Protein AF-A0A2S8NRY7-F1 (afdb_monomer)

Nearest PDB structures (foldseek):
  1io0-assembly1_A  TM=5.310E-01  e=4.171E+00  Gallus gallus
  6a0l-assembly1_A-2  TM=5.490E-01  e=9.210E+00  Arthrobacter globiformis
  8f8t-assembly1_T  TM=4.630E-01  e=6.198E+00  Homo sapiens
  5ey4-assembly1_A  TM=3.383E-01  e=2.628E+00  Homo sapiens

Foldseek 3Di:
DVVVVVFDWDADPVQGWIATPVRDIDGDDDLPDPDLVVSLVSLVCVVVDPAAEAEQDPVVPDDPVSVVSNCVSCVPDPRYDYHDD

Mean predicted aligned error: 6.36 Å

Radius of gyration: 14.06 Å; Cα contacts (8 Å, |Δi|>4): 84; chains: 1; bounding box: 37×27×26 Å

Secondary structure (DSSP, 8-state):
-GGGGT--EEEETTTTEEEETTS-EEE---S--SSHHHHHHHTTTGGGSS-EEEEESSGGGS-HHHHHHHHHHHTT-SSEEEEE-

pLDDT: mean 80.97, std 7.54, range [57.0, 92.38]

Sequence (85 aa):
MLDENNIPYTINLSNFTFTLSNGSKIYCKGLHSPSRKEKLKAFSDLNKYKLVIDWREECDQFQQKDLSDLEFAIRGYQNKITINT

Structure (mmCIF, N/CA/C/O backbone):
data_AF-A0A2S8NRY7-F1
#
_entry.id   AF-A0A2S8NRY7-F1
#
loop_
_atom_site.group_PDB
_atom_site.id
_atom_site.type_symbol
_atom_site.label_atom_id
_atom_site.label_alt_id
_atom_site.label_comp_id
_atom_site.label_asym_id
_atom_site.label_entity_id
_atom_site.label_seq_id
_atom_site.pdbx_PDB_ins_code
_atom_site.Cartn_x
_atom_site.Cartn_y
_atom_site.Cartn_z
_atom_site.occupancy
_atom_site.B_iso_or_equiv
_atom_site.auth_seq_id
_atom_site.auth_comp_id
_atom_site.auth_asym_id
_atom_site.auth_atom_id
_atom_site.pdbx_PDB_model_num
ATOM 1 N N . MET A 1 1 ? -12.580 0.919 -15.720 1.00 57.00 1 MET A N 1
ATOM 2 C CA . MET A 1 1 ? -12.244 2.119 -14.909 1.00 57.00 1 MET A CA 1
ATOM 3 C C . MET A 1 1 ? -13.296 2.333 -13.816 1.00 57.00 1 MET A C 1
ATOM 5 O O . MET A 1 1 ? -14.424 1.886 -13.984 1.00 57.00 1 MET A O 1
ATOM 9 N N . LEU A 1 2 ? -12.955 2.963 -12.681 1.00 58.75 2 LEU A N 1
ATOM 10 C CA . LEU A 1 2 ? -13.917 3.215 -11.583 1.00 58.75 2 LEU A CA 1
ATOM 11 C C . LEU A 1 2 ? -15.130 4.044 -12.048 1.00 58.75 2 LEU A C 1
ATOM 13 O O . LEU A 1 2 ? -16.249 3.795 -11.600 1.00 58.75 2 LEU A O 1
ATOM 17 N N . ASP A 1 3 ? -14.905 4.940 -13.010 1.00 59.00 3 ASP A N 1
ATOM 18 C CA . ASP A 1 3 ? -15.929 5.780 -13.640 1.00 59.00 3 ASP A CA 1
ATOM 19 C C . ASP A 1 3 ? -16.985 4.969 -14.408 1.00 59.00 3 ASP A C 1
ATOM 21 O O . ASP A 1 3 ? -18.164 5.303 -14.385 1.00 59.00 3 ASP A O 1
ATOM 25 N N . GLU A 1 4 ? -16.600 3.842 -15.013 1.00 71.81 4 GLU A N 1
ATOM 26 C CA . GLU A 1 4 ? -17.526 2.959 -15.744 1.00 71.81 4 GLU A CA 1
ATOM 27 C C . GLU A 1 4 ? -18.479 2.206 -14.806 1.00 71.81 4 GLU A C 1
ATOM 29 O O . GLU A 1 4 ? -19.532 1.737 -15.229 1.00 71.81 4 GLU A O 1
ATOM 34 N N . ASN A 1 5 ? -18.121 2.096 -13.523 1.00 74.31 5 ASN A N 1
ATOM 35 C CA . ASN A 1 5 ? -18.901 1.380 -12.516 1.00 74.31 5 ASN A CA 1
ATOM 36 C C . ASN A 1 5 ? -19.745 2.322 -11.637 1.00 74.31 5 ASN A C 1
ATOM 38 O O . ASN A 1 5 ? -20.354 1.858 -10.674 1.00 74.31 5 ASN A O 1
ATOM 42 N N . ASN A 1 6 ? -19.792 3.630 -11.944 1.00 75.12 6 ASN A N 1
ATOM 43 C CA . ASN A 1 6 ? -20.514 4.651 -11.168 1.00 75.12 6 ASN A CA 1
ATOM 44 C C . ASN A 1 6 ? -20.192 4.627 -9.662 1.00 75.12 6 ASN A C 1
ATOM 46 O O . ASN A 1 6 ? -21.053 4.912 -8.829 1.00 75.12 6 ASN A O 1
ATOM 50 N N . ILE A 1 7 ? -18.958 4.280 -9.288 1.00 80.81 7 ILE A N 1
ATOM 51 C CA . ILE A 1 7 ? -18.529 4.280 -7.887 1.00 80.81 7 ILE A CA 1
ATOM 52 C C . ILE A 1 7 ? -18.036 5.693 -7.558 1.00 80.81 7 ILE A C 1
ATOM 54 O O . ILE A 1 7 ? -16.977 6.072 -8.052 1.00 80.81 7 ILE A O 1
ATOM 58 N N . PRO A 1 8 ? -18.735 6.493 -6.728 1.00 82.81 8 PRO A N 1
ATOM 59 C CA . PRO A 1 8 ? -18.278 7.842 -6.418 1.00 82.81 8 PRO A CA 1
ATOM 60 C C . PRO A 1 8 ? -17.050 7.786 -5.506 1.00 82.81 8 PRO A C 1
ATOM 62 O O . PRO A 1 8 ? -17.061 7.099 -4.476 1.00 82.81 8 PRO A O 1
ATOM 65 N N . TYR A 1 9 ? -16.009 8.542 -5.855 1.00 87.81 9 TYR A N 1
ATOM 66 C CA . TYR A 1 9 ? -14.790 8.651 -5.061 1.00 87.81 9 TYR A CA 1
ATOM 67 C C . TYR A 1 9 ? -14.219 10.073 -5.068 1.00 87.81 9 TYR A C 1
ATOM 69 O O . TYR A 1 9 ? -14.456 10.870 -5.973 1.00 87.81 9 TYR A O 1
ATOM 77 N N . THR A 1 10 ? -13.420 10.388 -4.052 1.00 89.69 10 THR A N 1
ATOM 78 C CA . THR A 1 10 ? -12.591 11.598 -4.000 1.00 89.69 10 THR A CA 1
ATOM 79 C C . THR A 1 10 ? -11.122 11.203 -3.970 1.00 89.69 10 THR A C 1
ATOM 81 O O . THR A 1 10 ? -10.744 10.294 -3.228 1.00 89.69 10 THR A O 1
ATOM 84 N N . ILE A 1 11 ? -10.291 11.902 -4.744 1.00 89.19 11 ILE A N 1
ATOM 85 C CA . ILE A 1 11 ? -8.838 11.705 -4.773 1.00 89.19 11 ILE A CA 1
ATOM 86 C C . ILE A 1 11 ? -8.155 12.824 -3.990 1.00 89.19 11 ILE A C 1
ATOM 88 O O . ILE A 1 11 ? -8.432 14.003 -4.202 1.00 89.19 11 ILE A O 1
ATOM 92 N N . ASN A 1 12 ? -7.208 12.455 -3.131 1.00 88.06 12 ASN A N 1
ATOM 93 C CA . ASN A 1 12 ? -6.210 13.366 -2.594 1.00 88.06 12 ASN A CA 1
ATOM 94 C C . ASN A 1 12 ? -4.825 12.986 -3.135 1.00 88.06 12 ASN A C 1
ATOM 96 O O . ASN A 1 12 ? -4.251 11.966 -2.756 1.00 88.06 12 ASN A O 1
ATOM 100 N N . LEU A 1 13 ? -4.287 13.833 -4.014 1.00 85.44 13 LEU A N 1
ATOM 101 C CA . LEU A 1 13 ? -2.988 13.619 -4.653 1.00 85.44 13 LEU A CA 1
ATOM 102 C C . LEU A 1 13 ? -1.800 13.943 -3.735 1.00 85.44 13 LEU A C 1
ATOM 104 O O . LEU A 1 13 ? -0.726 13.389 -3.928 1.00 85.44 13 LEU A O 1
ATOM 108 N N . SER A 1 14 ? -1.978 14.782 -2.706 1.00 83.50 14 SER A N 1
ATOM 109 C CA . SER A 1 14 ? -0.889 15.140 -1.777 1.00 83.50 14 SER A CA 1
ATOM 110 C C . SER A 1 14 ? -0.402 13.955 -0.938 1.00 83.50 14 SER A C 1
ATOM 112 O O . SER A 1 14 ? 0.741 13.930 -0.489 1.00 83.50 14 SER A O 1
ATOM 114 N N . ASN A 1 15 ? -1.274 12.968 -0.726 1.00 81.75 15 ASN A N 1
ATOM 115 C CA . ASN A 1 15 ? -1.006 11.780 0.077 1.00 81.75 15 ASN A CA 1
ATOM 116 C C . ASN A 1 15 ? -1.489 10.485 -0.596 1.00 81.75 15 ASN A C 1
ATOM 118 O O . ASN A 1 15 ? -1.678 9.483 0.095 1.00 81.75 15 ASN A O 1
ATOM 122 N N . PHE A 1 16 ? -1.720 10.525 -1.912 1.00 85.06 16 PHE A N 1
ATOM 123 C CA . PHE A 1 16 ? -2.112 9.381 -2.743 1.00 85.06 16 PHE A CA 1
ATOM 124 C C . PHE A 1 16 ? -3.241 8.530 -2.129 1.00 85.06 16 PHE A C 1
ATOM 126 O O . PHE A 1 16 ? -3.141 7.306 -2.027 1.00 85.06 16 PHE A O 1
ATOM 133 N N . THR A 1 17 ? -4.309 9.184 -1.660 1.00 88.75 17 THR A N 1
ATOM 134 C CA . THR A 1 17 ? -5.441 8.525 -0.988 1.00 88.75 17 THR A CA 1
ATOM 135 C C . THR A 1 17 ? -6.726 8.662 -1.801 1.00 88.75 17 THR A C 1
ATOM 137 O O . THR A 1 17 ? -7.071 9.757 -2.246 1.00 88.75 17 THR A O 1
ATOM 140 N N . PHE A 1 18 ? -7.481 7.571 -1.917 1.00 90.69 18 PHE A N 1
ATOM 141 C CA . PHE A 1 18 ? -8.836 7.547 -2.468 1.00 90.69 18 PHE A CA 1
ATOM 142 C C . PHE A 1 18 ? -9.837 7.359 -1.334 1.00 90.69 18 PHE A C 1
ATOM 144 O O . PHE A 1 18 ? -9.643 6.513 -0.462 1.00 90.69 18 PHE A O 1
ATOM 151 N N . THR A 1 19 ? -10.919 8.129 -1.340 1.00 92.38 19 THR A N 1
ATOM 152 C CA . THR A 1 19 ? -12.044 7.934 -0.419 1.00 92.38 19 THR A CA 1
ATOM 153 C C . THR A 1 19 ? -13.266 7.527 -1.220 1.00 92.38 19 THR A C 1
ATOM 155 O O . THR A 1 19 ? -13.673 8.261 -2.115 1.00 92.38 19 THR A O 1
ATOM 158 N N . LEU A 1 20 ? -13.835 6.366 -0.907 1.00 89.81 20 LEU A N 1
ATOM 159 C CA . LEU A 1 20 ? -15.077 5.880 -1.501 1.00 89.81 20 LEU A CA 1
ATOM 160 C C . LEU A 1 20 ? -16.285 6.500 -0.787 1.00 89.81 20 LEU A C 1
ATOM 162 O O . LEU A 1 20 ? -16.206 6.854 0.391 1.00 89.81 20 LEU A O 1
ATOM 166 N N . SER A 1 21 ? -17.426 6.565 -1.470 1.00 86.88 21 SER A N 1
ATOM 167 C CA . SER A 1 21 ? -18.689 7.092 -0.924 1.00 86.88 21 SER A CA 1
ATOM 168 C C . SER A 1 21 ? -19.146 6.430 0.384 1.00 86.88 21 SER A C 1
ATOM 170 O O . SER A 1 21 ? -19.767 7.078 1.220 1.00 86.88 21 SER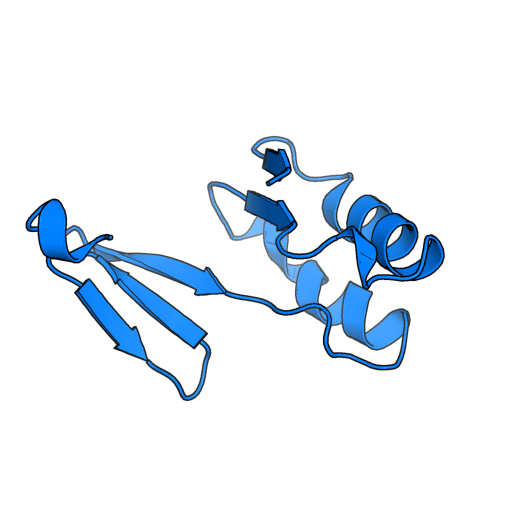 A O 1
ATOM 172 N N . ASN A 1 22 ? -18.796 5.159 0.602 1.00 87.25 22 ASN A N 1
ATOM 173 C CA . ASN A 1 22 ? -19.094 4.426 1.837 1.00 87.25 22 ASN A CA 1
ATOM 174 C C . ASN A 1 22 ? -18.132 4.744 3.005 1.00 87.25 22 ASN A C 1
ATOM 176 O O . ASN A 1 22 ? -18.167 4.071 4.033 1.00 87.25 22 ASN A O 1
ATOM 180 N N . GLY A 1 23 ? -17.237 5.723 2.841 1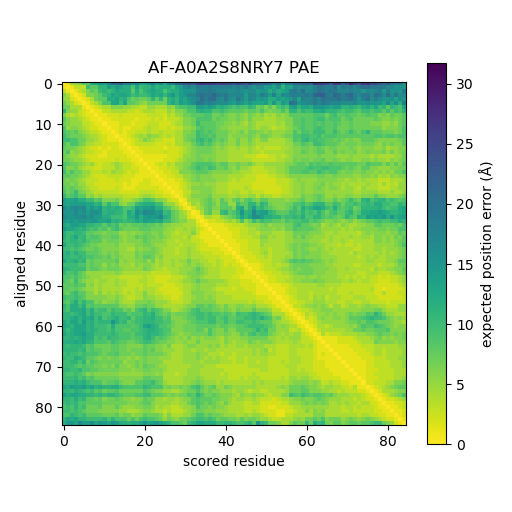.00 87.94 23 GLY A N 1
ATOM 181 C CA . GLY A 1 23 ? -16.253 6.138 3.841 1.00 87.94 23 GLY A CA 1
ATOM 182 C C . GLY A 1 23 ? -14.970 5.302 3.870 1.00 87.94 23 GLY A C 1
ATOM 183 O O . GLY A 1 23 ? -14.057 5.623 4.635 1.00 87.94 23 GLY A O 1
ATOM 184 N N . SER A 1 24 ? -14.858 4.257 3.043 1.00 89.94 24 SER A N 1
ATOM 185 C CA . SER A 1 24 ? -13.622 3.476 2.918 1.00 89.94 24 SER A CA 1
ATOM 186 C C . SER A 1 24 ? -12.502 4.325 2.328 1.00 89.94 24 SER A C 1
ATOM 188 O O . SER A 1 24 ? -12.720 5.08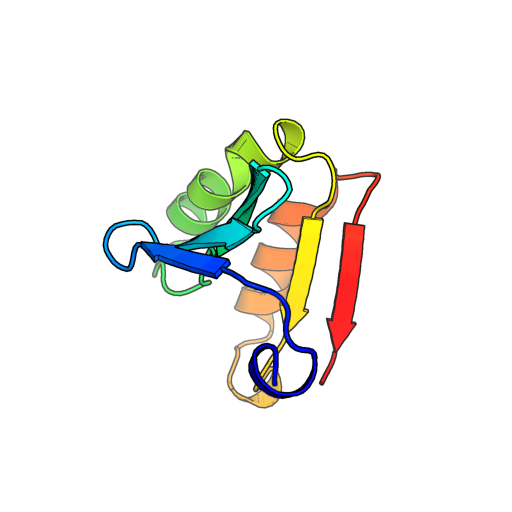9 1.389 1.00 89.94 24 SER A O 1
ATOM 190 N N . LYS A 1 25 ? -11.288 4.159 2.859 1.00 91.31 25 LYS A N 1
ATOM 191 C CA . LYS A 1 25 ? -10.089 4.858 2.387 1.00 91.31 25 LYS A CA 1
ATOM 192 C C . LYS A 1 25 ? -9.081 3.863 1.837 1.00 91.31 25 LYS A C 1
ATOM 194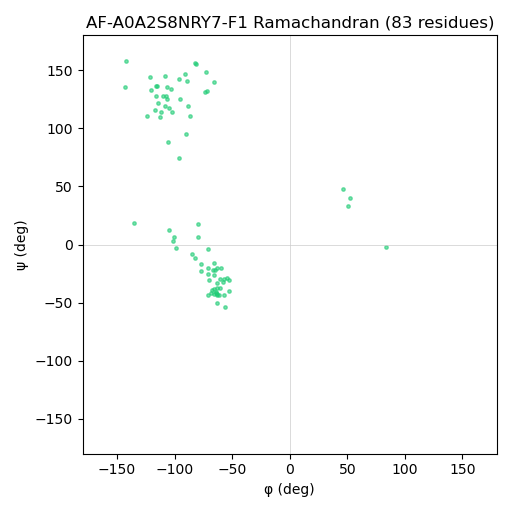 O O . LYS A 1 25 ? -8.720 2.911 2.527 1.00 91.31 25 LYS A O 1
ATOM 199 N N . ILE A 1 26 ? -8.622 4.110 0.620 1.00 89.81 26 ILE A N 1
ATOM 200 C CA . ILE A 1 26 ? -7.566 3.352 -0.046 1.00 89.81 26 ILE A CA 1
ATOM 201 C C . ILE A 1 26 ? -6.321 4.229 -0.044 1.00 89.81 26 ILE A C 1
ATOM 203 O O . ILE A 1 26 ? -6.365 5.372 -0.492 1.00 89.81 26 ILE A O 1
ATOM 207 N N . TYR A 1 27 ? -5.223 3.693 0.476 1.00 86.75 27 TYR A N 1
ATOM 208 C CA . TYR A 1 27 ? -3.936 4.374 0.537 1.00 86.75 27 TYR A CA 1
ATOM 209 C C . TYR A 1 27 ? -2.994 3.724 -0.469 1.00 86.75 27 TYR A C 1
ATOM 211 O O . TYR A 1 27 ? -2.693 2.537 -0.343 1.00 86.75 27 TYR A O 1
ATOM 219 N N . CYS A 1 28 ? -2.516 4.492 -1.442 1.00 85.00 28 CYS A N 1
ATOM 220 C CA . CYS A 1 28 ? -1.587 4.006 -2.453 1.00 85.00 28 CYS A CA 1
ATOM 221 C C . CYS A 1 28 ? -0.151 4.327 -2.035 1.00 85.00 28 CYS A C 1
ATOM 223 O O . CYS A 1 28 ? 0.187 5.473 -1.738 1.00 85.00 28 CYS A O 1
ATOM 225 N N . LYS A 1 29 ? 0.703 3.302 -1.992 1.00 79.19 29 LYS A N 1
ATOM 226 C CA . LYS A 1 29 ? 2.117 3.422 -1.621 1.00 79.19 29 LYS A CA 1
ATOM 227 C C . LYS A 1 29 ? 2.973 2.857 -2.749 1.00 79.19 29 LYS A C 1
ATOM 229 O O . LYS A 1 29 ? 2.961 1.653 -2.973 1.00 79.19 29 LYS A O 1
ATOM 234 N N . GLY A 1 30 ? 3.694 3.725 -3.454 1.00 71.62 30 GLY A N 1
ATOM 235 C CA . GLY A 1 30 ? 4.616 3.320 -4.516 1.00 71.62 30 GLY A CA 1
ATOM 236 C C . GLY A 1 30 ? 5.974 2.857 -3.978 1.00 71.62 30 GLY A C 1
ATOM 237 O O . GLY A 1 30 ? 6.424 3.292 -2.917 1.00 71.62 30 GLY A O 1
ATOM 238 N N . LEU A 1 31 ? 6.664 2.017 -4.751 1.00 68.38 31 LEU A N 1
ATOM 239 C CA . LEU A 1 31 ? 8.014 1.502 -4.473 1.00 68.38 31 LEU A CA 1
ATOM 240 C C . LEU A 1 31 ? 9.148 2.494 -4.815 1.00 68.38 31 LEU A C 1
ATOM 242 O O . LEU A 1 31 ? 10.303 2.091 -4.920 1.00 68.38 31 LEU A O 1
ATOM 246 N N . HIS A 1 32 ? 8.859 3.789 -4.971 1.00 64.94 32 HIS A N 1
ATOM 247 C CA . HIS A 1 32 ? 9.808 4.781 -5.504 1.00 64.94 32 HIS A CA 1
ATOM 248 C C . HIS A 1 32 ? 10.973 5.146 -4.566 1.00 64.94 32 HIS A C 1
ATOM 250 O O . HIS A 1 32 ? 11.834 5.942 -4.935 1.00 64.94 32 HIS A O 1
ATOM 256 N N . SER A 1 33 ? 11.012 4.620 -3.339 1.00 66.31 33 SER A N 1
ATOM 257 C CA . SER A 1 33 ? 12.086 4.950 -2.398 1.00 66.31 33 SER A CA 1
ATOM 258 C C . SER A 1 33 ? 13.409 4.265 -2.781 1.00 66.31 33 SER A C 1
ATOM 260 O O . SER A 1 33 ? 13.423 3.048 -2.973 1.00 66.31 33 SER A O 1
ATOM 262 N N . PRO A 1 34 ? 14.538 4.998 -2.826 1.00 64.06 34 PRO A N 1
ATOM 263 C CA . PRO A 1 34 ? 15.819 4.469 -3.298 1.00 64.06 34 PRO A CA 1
ATOM 264 C C . PRO A 1 34 ? 16.460 3.463 -2.332 1.00 64.06 34 PRO A C 1
ATOM 266 O O . PRO A 1 34 ? 17.227 2.601 -2.762 1.00 64.06 34 PRO A O 1
ATOM 269 N N . SER A 1 35 ? 16.161 3.531 -1.028 1.00 75.19 35 SER A N 1
ATOM 270 C CA . SER A 1 35 ? 16.756 2.631 -0.035 1.00 75.19 35 SER A CA 1
ATOM 271 C C . SER A 1 35 ? 15.778 1.587 0.514 1.00 75.19 35 SER A C 1
ATOM 273 O O . SER A 1 35 ? 14.608 1.860 0.789 1.00 75.19 35 SER A O 1
ATOM 275 N N . ARG A 1 36 ? 16.296 0.383 0.797 1.00 76.38 36 ARG A N 1
ATOM 276 C CA . ARG A 1 36 ? 15.555 -0.697 1.476 1.00 76.38 36 ARG A CA 1
ATOM 277 C C . ARG A 1 36 ? 14.927 -0.234 2.795 1.00 76.38 36 ARG A C 1
ATOM 279 O O . ARG A 1 36 ? 13.800 -0.597 3.108 1.00 76.38 36 ARG A O 1
ATOM 286 N N . LYS A 1 37 ? 15.639 0.590 3.571 1.00 80.94 37 LYS A N 1
ATOM 287 C CA . LYS A 1 37 ? 15.160 1.110 4.862 1.00 80.94 37 LYS A CA 1
ATOM 288 C C . LYS A 1 37 ? 13.911 1.979 4.700 1.00 80.94 37 LYS A C 1
ATOM 290 O O . LYS A 1 37 ? 12.978 1.848 5.488 1.00 80.94 37 LYS A O 1
ATOM 295 N N . GLU A 1 38 ? 13.889 2.850 3.697 1.00 78.62 38 GLU A N 1
ATOM 296 C CA . GLU A 1 38 ? 12.737 3.711 3.412 1.00 78.62 38 GLU A CA 1
ATOM 297 C C . GLU A 1 38 ? 11.544 2.900 2.911 1.00 78.62 38 GLU A C 1
ATOM 299 O O . GLU A 1 38 ? 10.439 3.106 3.411 1.00 78.62 38 GLU A O 1
ATOM 304 N N . LYS A 1 39 ? 11.780 1.910 2.038 1.00 76.31 39 LYS A N 1
ATOM 305 C CA . LYS A 1 39 ? 10.743 0.960 1.606 1.00 76.31 39 LYS A CA 1
ATOM 306 C C . LYS A 1 39 ? 10.110 0.257 2.809 1.00 76.31 39 LYS A C 1
ATOM 308 O O . LYS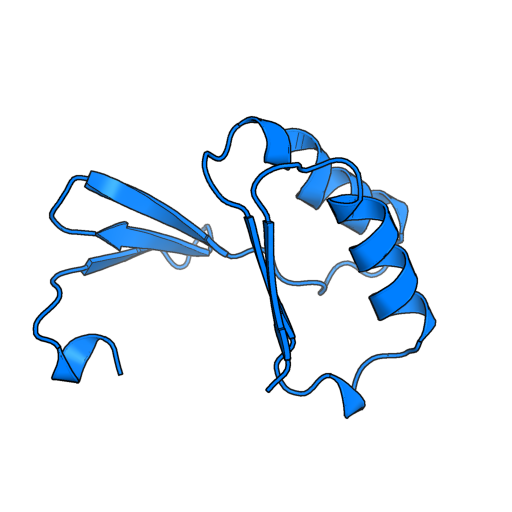 A 1 39 ? 8.907 0.351 3.018 1.00 76.31 39 LYS A O 1
ATOM 313 N N . LEU A 1 40 ? 10.914 -0.361 3.676 1.00 79.69 40 LEU A N 1
ATOM 314 C CA . LEU A 1 40 ? 10.404 -1.045 4.874 1.00 79.69 40 LEU A CA 1
ATOM 315 C C . LEU A 1 40 ? 9.654 -0.099 5.822 1.00 79.69 40 LEU A C 1
ATOM 317 O O . LEU A 1 40 ? 8.635 -0.484 6.393 1.00 79.69 40 LEU A O 1
ATOM 321 N N . LYS A 1 41 ? 10.119 1.148 5.972 1.00 82.38 41 LYS A N 1
ATOM 322 C CA . LYS A 1 41 ? 9.423 2.162 6.774 1.00 82.38 41 LYS A CA 1
ATOM 323 C C . LYS A 1 41 ? 8.055 2.504 6.179 1.00 82.38 41 LYS A C 1
ATOM 325 O O . LYS A 1 41 ? 7.091 2.599 6.938 1.00 82.38 41 LYS A O 1
ATOM 330 N N . ALA A 1 42 ? 7.950 2.640 4.858 1.00 78.75 42 ALA A N 1
ATOM 331 C CA . ALA A 1 42 ? 6.689 2.934 4.176 1.00 78.75 42 ALA A CA 1
ATOM 332 C C . ALA A 1 42 ? 5.622 1.852 4.417 1.00 78.75 42 ALA A C 1
ATOM 334 O O . ALA A 1 42 ? 4.435 2.169 4.470 1.00 78.75 42 ALA A O 1
ATOM 335 N N . PHE A 1 43 ? 6.038 0.602 4.636 1.00 80.75 43 PHE A N 1
ATOM 336 C CA . PHE A 1 43 ? 5.158 -0.547 4.878 1.00 80.75 43 PHE A CA 1
ATOM 337 C C . PHE A 1 43 ? 5.048 -0.963 6.357 1.00 80.75 43 PHE A C 1
ATOM 339 O O . PHE A 1 43 ? 4.381 -1.945 6.685 1.00 80.75 43 PHE A O 1
ATOM 346 N N . SER A 1 44 ? 5.685 -0.223 7.269 1.00 82.56 44 SER A N 1
ATOM 347 C CA . SER A 1 44 ? 5.758 -0.581 8.695 1.00 82.56 44 SER A CA 1
ATOM 348 C C . SER A 1 44 ? 4.414 -0.530 9.429 1.00 82.56 44 SER A C 1
ATOM 350 O O . SER A 1 44 ? 4.244 -1.173 10.463 1.00 82.56 44 SER A O 1
ATOM 352 N N . ASP A 1 45 ? 3.451 0.220 8.903 1.00 83.94 45 ASP A N 1
ATOM 353 C CA . ASP A 1 45 ? 2.136 0.431 9.500 1.00 83.94 45 ASP A CA 1
ATOM 354 C C . ASP A 1 45 ? 1.017 -0.350 8.802 1.00 83.94 45 ASP A C 1
ATOM 356 O O . ASP A 1 45 ? -0.156 -0.105 9.084 1.00 83.94 45 ASP A O 1
ATOM 360 N N . LEU A 1 46 ? 1.354 -1.305 7.928 1.00 83.62 46 LEU A N 1
ATOM 361 C CA . LEU A 1 46 ? 0.365 -2.041 7.140 1.00 83.62 46 LEU A CA 1
ATOM 362 C C . LEU A 1 46 ? -0.655 -2.811 8.018 1.00 83.62 46 LEU A C 1
ATOM 364 O O . LEU A 1 46 ? -1.773 -3.063 7.581 1.00 83.62 46 LEU A O 1
ATOM 368 N N . ASN A 1 47 ? -0.328 -3.083 9.292 1.00 82.31 47 ASN A N 1
ATOM 369 C CA . ASN A 1 47 ? -1.217 -3.739 10.271 1.00 82.31 47 ASN A CA 1
ATOM 370 C C . ASN A 1 47 ? -2.445 -2.884 10.621 1.00 82.31 47 ASN A C 1
ATOM 372 O O . ASN A 1 47 ? -3.404 -3.384 11.201 1.00 82.31 47 ASN A O 1
ATOM 376 N N . LYS A 1 48 ? -2.416 -1.586 10.303 1.00 87.06 48 LYS A N 1
ATOM 377 C CA . LYS A 1 48 ? -3.551 -0.680 10.503 1.00 87.06 48 LYS A CA 1
ATOM 378 C C . LYS A 1 48 ? -4.636 -0.860 9.441 1.00 87.06 48 LYS A C 1
ATOM 380 O O . LYS A 1 48 ? -5.750 -0.376 9.637 1.00 87.06 48 LYS A O 1
ATOM 385 N N . TYR A 1 49 ? -4.325 -1.509 8.319 1.00 87.12 49 TYR A N 1
ATOM 386 C CA . TYR A 1 49 ? -5.265 -1.684 7.218 1.00 87.12 49 TYR A CA 1
ATOM 387 C C . TYR A 1 49 ? -5.965 -3.039 7.309 1.00 87.12 49 TYR A C 1
ATOM 389 O O . TYR A 1 49 ? -5.365 -4.052 7.658 1.00 87.12 49 TYR A O 1
ATOM 397 N N . LYS A 1 50 ? -7.258 -3.059 6.965 1.00 89.56 50 LYS A N 1
ATOM 398 C CA . LYS A 1 50 ? -8.066 -4.291 6.964 1.00 89.56 50 LYS A CA 1
ATOM 399 C C . LYS A 1 50 ? -7.672 -5.264 5.847 1.00 89.56 50 LYS A C 1
ATOM 401 O O . LYS A 1 50 ? -7.836 -6.469 6.016 1.00 89.56 50 LYS A O 1
ATOM 406 N N . LEU A 1 51 ? -7.191 -4.728 4.725 1.00 89.25 51 LEU A N 1
ATOM 407 C CA . LEU A 1 51 ? -6.795 -5.456 3.525 1.00 89.25 51 LEU A CA 1
ATOM 408 C C . LEU A 1 51 ? -5.568 -4.773 2.916 1.00 89.25 51 LEU A C 1
ATOM 410 O O . LEU A 1 51 ? -5.542 -3.547 2.799 1.00 89.25 51 LEU A O 1
ATOM 414 N N . VAL A 1 52 ? -4.584 -5.571 2.510 1.00 88.25 52 VAL A N 1
ATOM 415 C CA . VAL A 1 52 ? -3.420 -5.124 1.738 1.00 88.25 52 VAL A CA 1
ATOM 416 C C . VAL A 1 52 ? -3.537 -5.678 0.322 1.00 88.25 52 VAL A C 1
ATOM 418 O O . VAL A 1 52 ? -3.731 -6.879 0.145 1.00 88.25 52 VAL A O 1
ATOM 421 N N . ILE A 1 53 ? -3.420 -4.814 -0.682 1.00 87.75 53 ILE A N 1
ATOM 422 C CA . ILE A 1 53 ? -3.398 -5.217 -2.090 1.00 87.75 53 ILE A CA 1
ATOM 423 C C . ILE A 1 53 ? -1.995 -4.937 -2.622 1.00 87.75 53 ILE A C 1
ATOM 425 O O . ILE A 1 53 ? -1.564 -3.787 -2.668 1.00 87.75 53 ILE A O 1
ATOM 429 N N . ASP A 1 54 ? -1.282 -6.001 -2.970 1.00 85.38 54 ASP A N 1
ATOM 430 C CA . ASP A 1 54 ? -0.013 -5.958 -3.691 1.00 85.38 54 ASP A CA 1
ATOM 431 C C . ASP A 1 54 ? -0.328 -6.006 -5.187 1.00 85.38 54 ASP A C 1
ATOM 433 O O . ASP A 1 54 ? -0.579 -7.080 -5.732 1.00 85.38 54 ASP A O 1
ATOM 437 N N . TRP A 1 55 ? -0.406 -4.837 -5.820 1.00 85.12 55 TRP A N 1
ATOM 438 C CA . TRP A 1 55 ? -0.651 -4.719 -7.254 1.00 85.12 55 TRP A CA 1
ATOM 439 C C . TRP A 1 55 ? 0.660 -4.409 -7.972 1.00 85.12 55 TRP A C 1
ATOM 441 O O . TRP A 1 55 ? 1.258 -3.353 -7.763 1.00 85.12 55 TRP A O 1
ATOM 451 N N . ARG A 1 56 ? 1.106 -5.357 -8.800 1.00 80.38 56 ARG A N 1
ATOM 452 C CA . ARG A 1 56 ? 2.356 -5.290 -9.556 1.00 80.38 56 ARG A CA 1
ATOM 453 C C . ARG A 1 56 ? 2.050 -5.004 -11.024 1.00 80.38 56 ARG A C 1
ATOM 455 O O . ARG A 1 56 ? 1.866 -5.929 -11.808 1.00 80.38 56 ARG A O 1
ATOM 462 N N . GLU A 1 57 ? 1.964 -3.726 -11.363 1.00 76.25 57 GLU A N 1
ATOM 463 C CA . GLU A 1 57 ? 1.867 -3.244 -12.745 1.00 76.25 57 GLU A CA 1
ATOM 464 C C . GLU A 1 57 ? 3.279 -3.025 -13.312 1.00 76.25 57 GLU A C 1
ATOM 466 O O . GLU A 1 57 ? 4.167 -2.593 -12.574 1.00 76.25 57 GLU A O 1
ATOM 471 N N . GLU A 1 58 ? 3.502 -3.378 -14.585 1.00 77.06 58 GLU A N 1
ATOM 472 C CA . GLU A 1 58 ? 4.807 -3.249 -15.270 1.00 77.06 58 GLU A CA 1
ATOM 473 C C . GLU A 1 58 ? 5.967 -3.895 -14.483 1.00 77.06 58 GLU A C 1
ATOM 475 O O . GLU A 1 58 ? 7.073 -3.361 -14.356 1.00 77.06 58 GLU A O 1
ATOM 480 N N . CYS A 1 59 ? 5.700 -5.065 -13.886 1.00 73.50 59 CYS A N 1
ATOM 481 C CA . CYS A 1 59 ? 6.639 -5.743 -12.990 1.00 73.50 59 CYS A CA 1
ATOM 482 C C . CYS A 1 59 ? 7.958 -6.167 -13.668 1.00 73.50 59 CYS A C 1
ATOM 484 O O . CYS A 1 59 ? 8.968 -6.360 -12.990 1.00 73.50 59 CYS A O 1
ATOM 486 N N . ASP A 1 60 ? 7.956 -6.265 -14.996 1.00 78.12 60 ASP A N 1
ATOM 487 C CA . ASP A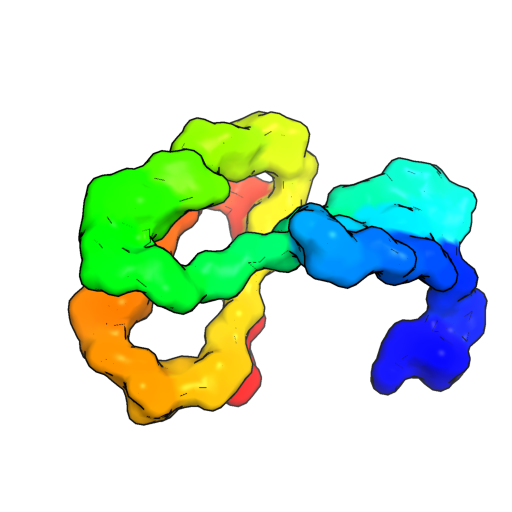 1 60 ? 9.108 -6.512 -15.862 1.00 78.12 60 ASP A CA 1
ATOM 488 C C . ASP A 1 60 ? 10.139 -5.372 -15.841 1.00 78.12 60 ASP A C 1
ATOM 490 O O . ASP A 1 60 ? 11.318 -5.603 -16.113 1.00 78.12 60 ASP A O 1
ATOM 494 N N . GLN A 1 61 ? 9.730 -4.162 -15.451 1.00 75.06 61 GLN A N 1
ATOM 495 C CA . GLN A 1 61 ? 10.622 -3.012 -15.297 1.00 75.06 61 GLN A CA 1
ATOM 496 C C . GLN A 1 61 ? 11.367 -2.991 -13.951 1.00 75.06 61 GLN A C 1
ATOM 498 O O . GLN A 1 61 ? 12.305 -2.209 -13.771 1.00 75.06 61 GLN A O 1
ATOM 503 N N . PHE A 1 62 ? 10.977 -3.834 -12.990 1.00 75.12 62 PHE A N 1
ATOM 504 C CA . PHE A 1 62 ? 11.577 -3.859 -11.656 1.00 75.12 62 PHE A CA 1
ATOM 505 C C . PHE A 1 62 ? 12.742 -4.842 -11.571 1.00 75.12 62 PHE A C 1
ATOM 507 O O . PHE A 1 62 ? 12.732 -5.928 -12.153 1.00 75.12 62 PHE A O 1
ATOM 514 N N . GLN A 1 63 ? 13.749 -4.508 -10.761 1.00 79.56 63 GLN A N 1
ATOM 515 C CA . GLN A 1 63 ? 14.802 -5.469 -10.459 1.00 79.56 63 GLN A CA 1
ATOM 516 C C . GLN A 1 63 ? 14.259 -6.546 -9.516 1.00 79.56 63 GLN A C 1
ATOM 518 O O . GLN A 1 63 ? 13.467 -6.272 -8.613 1.00 79.56 63 GLN A O 1
ATOM 523 N N . GLN A 1 64 ? 14.772 -7.773 -9.628 1.00 80.62 64 GLN A N 1
ATOM 524 C CA . GLN A 1 64 ? 14.402 -8.885 -8.738 1.00 80.62 64 GLN A CA 1
ATOM 525 C C . GLN A 1 64 ? 14.554 -8.535 -7.243 1.00 80.62 64 GLN A C 1
ATOM 527 O O . GLN A 1 64 ? 13.808 -9.017 -6.386 1.00 80.62 64 GLN A O 1
ATOM 532 N N . LYS A 1 65 ? 15.508 -7.655 -6.922 1.00 81.94 65 LYS A N 1
ATOM 533 C CA .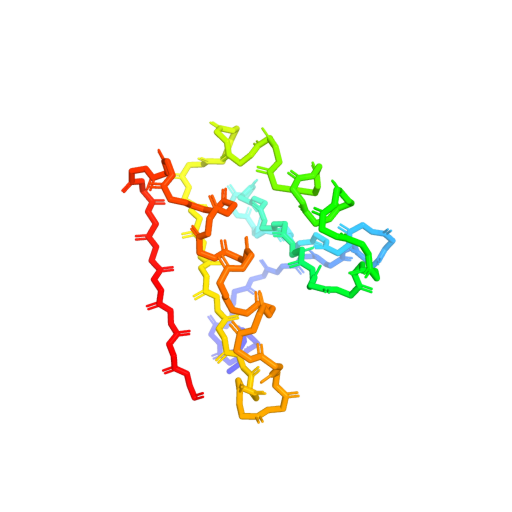 LYS A 1 65 ? 15.722 -7.126 -5.574 1.00 81.94 65 LYS A CA 1
ATOM 534 C C . LYS A 1 65 ? 14.557 -6.266 -5.078 1.00 81.94 65 LYS A C 1
ATOM 536 O O . LYS A 1 65 ? 14.210 -6.361 -3.905 1.00 81.94 65 LYS A O 1
ATOM 541 N N . ASP A 1 66 ? 13.952 -5.457 -5.944 1.00 77.88 66 ASP A N 1
ATOM 542 C CA . ASP A 1 66 ? 12.815 -4.607 -5.585 1.00 77.88 66 ASP A CA 1
ATOM 543 C C . ASP A 1 66 ? 11.595 -5.453 -5.221 1.00 77.88 66 ASP A C 1
ATOM 545 O O . ASP A 1 66 ? 10.958 -5.203 -4.196 1.00 77.88 66 ASP A O 1
ATOM 549 N N . LEU A 1 67 ? 11.342 -6.508 -6.001 1.00 80.56 67 LEU A N 1
ATOM 550 C CA . LEU A 1 67 ? 10.289 -7.489 -5.730 1.00 80.56 67 LEU A CA 1
ATOM 551 C C . LEU A 1 67 ? 10.545 -8.241 -4.416 1.00 80.56 67 LEU A C 1
ATOM 553 O O . LEU A 1 67 ? 9.643 -8.386 -3.595 1.00 80.56 67 LEU A O 1
ATOM 557 N N . SER A 1 68 ? 11.793 -8.647 -4.169 1.00 83.88 68 SER A N 1
ATOM 558 C CA . SER A 1 68 ? 12.185 -9.332 -2.929 1.00 83.88 68 SER A CA 1
ATOM 559 C C . SER A 1 68 ? 12.007 -8.446 -1.687 1.00 83.88 68 SER A C 1
ATOM 561 O O . SER A 1 68 ? 11.553 -8.910 -0.638 1.00 83.88 68 SER A O 1
ATOM 563 N N . ASP A 1 69 ? 12.357 -7.160 -1.785 1.00 80.31 69 ASP A N 1
ATOM 564 C CA . ASP A 1 69 ? 12.176 -6.195 -0.698 1.00 80.31 69 ASP A CA 1
ATOM 565 C C . ASP A 1 69 ? 10.689 -5.929 -0.418 1.00 80.31 69 ASP A C 1
ATOM 567 O O . ASP A 1 69 ? 10.299 -5.833 0.751 1.00 80.31 69 ASP A O 1
ATOM 571 N N . LEU A 1 70 ? 9.854 -5.857 -1.460 1.00 79.69 70 LEU A N 1
ATOM 572 C CA . LEU A 1 70 ? 8.400 -5.743 -1.327 1.00 79.69 70 LEU A CA 1
ATOM 573 C C . LEU A 1 70 ? 7.810 -6.977 -0.638 1.00 79.69 70 LEU A C 1
ATOM 575 O O . LEU A 1 70 ? 7.094 -6.841 0.353 1.00 79.69 70 LEU A O 1
ATOM 579 N N . GLU A 1 71 ? 8.154 -8.177 -1.107 1.00 83.94 71 GLU A N 1
ATOM 580 C CA . GLU A 1 71 ? 7.691 -9.436 -0.517 1.00 83.94 71 GLU A CA 1
ATOM 581 C C . GLU A 1 71 ? 8.068 -9.539 0.955 1.00 83.94 71 GLU A C 1
ATOM 583 O O . GLU A 1 71 ? 7.234 -9.894 1.791 1.00 83.94 71 GLU A O 1
ATOM 588 N N . PHE A 1 72 ? 9.299 -9.154 1.297 1.00 84.00 72 PHE A N 1
ATOM 589 C CA . PHE A 1 72 ? 9.737 -9.091 2.682 1.00 84.00 72 PHE A CA 1
ATOM 590 C C . PHE A 1 72 ? 8.911 -8.093 3.499 1.00 84.00 72 PHE A C 1
ATOM 592 O O . PHE A 1 72 ? 8.541 -8.399 4.634 1.00 84.00 72 PHE A O 1
ATOM 599 N N . ALA A 1 73 ? 8.623 -6.913 2.947 1.00 80.75 73 ALA A N 1
ATOM 600 C CA . ALA A 1 73 ? 7.852 -5.880 3.627 1.00 80.75 73 ALA A CA 1
ATOM 601 C C . ALA A 1 73 ? 6.422 -6.340 3.939 1.00 80.75 73 ALA A C 1
ATOM 603 O O . ALA A 1 73 ? 5.908 -6.035 5.015 1.00 80.75 73 ALA A O 1
ATOM 604 N N . ILE A 1 74 ? 5.803 -7.108 3.036 1.00 82.75 74 ILE A N 1
ATOM 605 C CA . ILE A 1 74 ? 4.400 -7.524 3.159 1.00 82.75 74 ILE A CA 1
ATOM 606 C C . ILE A 1 74 ? 4.198 -8.944 3.719 1.00 82.75 74 ILE A C 1
ATOM 608 O O . ILE A 1 74 ? 3.061 -9.373 3.918 1.00 82.75 74 ILE A O 1
ATOM 612 N N . ARG A 1 75 ? 5.268 -9.705 3.988 1.00 83.81 75 ARG A N 1
ATOM 613 C CA . ARG A 1 75 ? 5.191 -11.134 4.370 1.00 83.81 75 ARG A CA 1
ATOM 614 C C . ARG A 1 75 ? 4.340 -11.437 5.606 1.00 83.81 75 ARG A C 1
ATOM 616 O O . ARG A 1 75 ? 3.817 -12.537 5.715 1.00 83.81 75 ARG A O 1
ATOM 623 N N . GLY A 1 76 ? 4.246 -10.494 6.544 1.00 79.69 76 GLY A N 1
ATOM 624 C CA . GLY A 1 76 ? 3.570 -10.689 7.830 1.00 79.69 76 GLY A CA 1
ATOM 625 C C . GLY A 1 76 ? 2.059 -10.451 7.801 1.00 79.69 76 GLY A C 1
ATOM 626 O O . GLY A 1 76 ? 1.392 -10.732 8.794 1.00 79.69 76 GLY A O 1
ATOM 627 N N . TYR A 1 77 ? 1.514 -9.932 6.696 1.00 82.56 77 TYR A N 1
ATOM 628 C CA . TYR A 1 77 ? 0.106 -9.544 6.619 1.00 82.56 77 TYR A CA 1
ATOM 629 C C . TYR A 1 77 ? -0.771 -10.713 6.184 1.00 82.56 77 TYR A C 1
ATOM 631 O O . TYR A 1 77 ? -0.608 -11.255 5.094 1.00 82.56 77 TYR A O 1
ATOM 639 N N . GLN A 1 78 ? -1.711 -11.076 7.059 1.00 78.56 78 GLN A N 1
ATOM 640 C CA . GLN A 1 78 ? -2.622 -12.208 6.872 1.00 78.56 78 GLN A CA 1
ATOM 641 C C . GLN A 1 78 ? -3.661 -11.931 5.776 1.00 78.56 78 GLN A C 1
ATOM 643 O O . GLN A 1 78 ? -3.900 -12.770 4.914 1.00 78.56 78 GLN A O 1
ATOM 648 N N . ASN A 1 79 ? -4.232 -10.723 5.765 1.00 86.31 79 ASN A N 1
ATOM 649 C CA . ASN A 1 79 ? -5.261 -10.325 4.806 1.00 86.31 79 ASN A CA 1
ATOM 650 C C . ASN A 1 79 ? -4.619 -9.579 3.635 1.00 86.31 79 ASN A C 1
ATOM 652 O O . ASN A 1 79 ? -4.701 -8.348 3.555 1.00 86.31 79 ASN A O 1
ATOM 656 N N . LYS A 1 80 ? -3.938 -10.323 2.757 1.00 88.25 80 LYS A N 1
ATOM 657 C CA . LYS A 1 80 ? -3.324 -9.774 1.543 1.00 88.25 80 LYS A CA 1
ATOM 658 C C . LYS A 1 80 ? -3.859 -10.431 0.274 1.00 88.25 80 LYS A C 1
ATOM 660 O O . LYS A 1 80 ? -4.093 -11.636 0.248 1.00 88.25 80 LYS A O 1
ATOM 665 N N . ILE A 1 81 ? -3.984 -9.637 -0.782 1.00 87.50 81 ILE A N 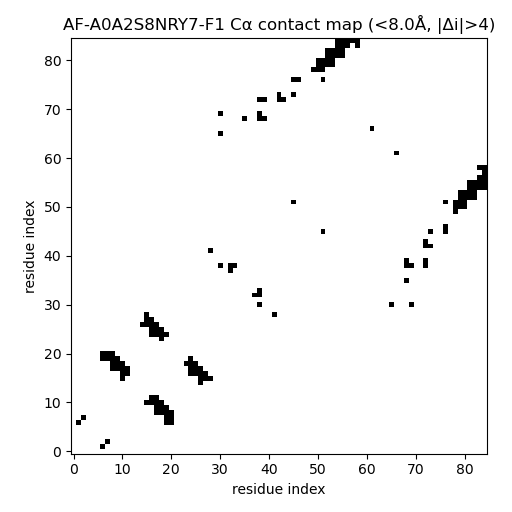1
ATOM 666 C CA . ILE A 1 81 ? -4.255 -10.096 -2.146 1.00 87.50 81 ILE A CA 1
ATOM 667 C C . ILE A 1 81 ? -3.095 -9.626 -3.021 1.00 87.50 81 ILE A C 1
ATOM 669 O O . ILE A 1 81 ? -2.710 -8.462 -2.941 1.00 87.50 81 ILE A O 1
ATOM 673 N N . THR A 1 82 ? -2.551 -10.520 -3.844 1.00 84.50 82 THR A N 1
ATOM 674 C CA . THR A 1 82 ? -1.532 -10.178 -4.843 1.00 84.50 82 THR A CA 1
ATOM 675 C C . THR A 1 82 ? -2.159 -10.228 -6.229 1.00 84.50 82 THR A C 1
ATOM 677 O O . THR A 1 82 ? -2.786 -11.224 -6.589 1.00 84.50 82 THR A O 1
ATOM 680 N N . ILE A 1 83 ? -1.989 -9.153 -6.989 1.00 82.75 83 ILE A N 1
ATOM 681 C CA . ILE A 1 83 ? -2.448 -9.005 -8.366 1.00 82.75 83 ILE A CA 1
ATOM 682 C C . ILE A 1 83 ? -1.204 -8.836 -9.237 1.00 82.75 83 ILE A C 1
ATOM 684 O O . ILE A 1 83 ? -0.477 -7.852 -9.098 1.00 82.75 83 ILE A O 1
ATOM 688 N N . ASN A 1 84 ?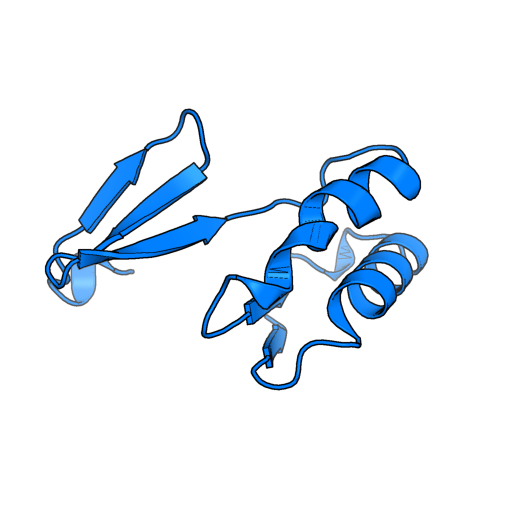 -0.980 -9.807 -10.122 1.00 76.69 84 ASN A N 1
ATOM 689 C CA . ASN A 1 84 ? 0.056 -9.752 -11.148 1.00 76.69 84 ASN A CA 1
ATOM 690 C C . ASN A 1 84 ? -0.645 -9.483 -12.482 1.00 76.69 84 ASN A C 1
ATOM 692 O O . ASN A 1 84 ? -1.488 -10.288 -12.886 1.00 76.69 84 ASN A O 1
ATOM 696 N N . THR A 1 85 ? -0.333 -8.352 -13.106 1.00 68.12 85 THR A N 1
ATOM 697 C CA . THR A 1 85 ? -0.867 -7.925 -14.409 1.00 68.12 85 THR A CA 1
ATOM 698 C C . THR A 1 85 ? 0.239 -7.863 -15.437 1.00 68.12 85 THR A C 1
ATOM 700 O O . THR A 1 85 ? 1.338 -7.400 -15.056 1.00 68.12 85 THR A O 1
#

Solvent-accessible surface area (backbone atoms only — not comparable to full-atom values): 5439 Å² total; per-residue (Å²): 111,61,76,82,68,73,59,60,68,49,79,40,80,94,70,40,31,38,35,38,78,89,69,50,74,46,76,62,81,78,84,83,52,92,45,72,67,55,47,44,58,75,42,67,61,56,85,78,49,86,64,46,76,50,72,39,71,68,54,86,80,53,53,73,64,57,56,50,53,50,49,62,50,53,64,85,55,85,55,60,47,80,45,83,100